Protein AF-A0A376VF21-F1 (afdb_monomer_lite)

Foldseek 3Di:
DDDDDPPDDDDDDDDCVVPVPPQPPPPNDDDPQNVQDDDDCRVCVVVVVDDPDDPDD

pLDDT: mean 88.38, std 13.48, range [43.5, 97.44]

Structure (mmCIF, N/CA/C/O backbone):
data_AF-A0A376VF21-F1
#
_entry.id   AF-A0A376VF21-F1
#
loop_
_atom_site.group_PDB
_atom_site.id
_atom_site.type_symbol
_atom_site.label_atom_id
_atom_site.label_alt_id
_atom_site.label_comp_id
_atom_site.label_asym_id
_atom_site.label_entity_id
_atom_site.label_seq_i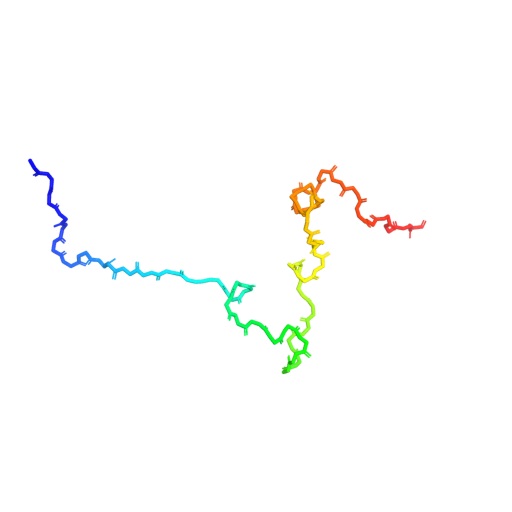d
_atom_site.pdbx_PDB_ins_code
_atom_site.Cartn_x
_atom_site.Cartn_y
_atom_site.Cartn_z
_atom_site.occupancy
_atom_site.B_iso_or_equiv
_atom_site.auth_seq_id
_atom_site.auth_comp_id
_atom_site.auth_asym_id
_atom_site.auth_atom_id
_atom_site.pdbx_PDB_model_num
ATOM 1 N N . MET A 1 1 ? -1.061 20.504 30.780 1.00 57.03 1 MET A N 1
ATOM 2 C CA . MET A 1 1 ? -0.922 19.112 30.308 1.00 57.03 1 MET A CA 1
ATOM 3 C C . MET A 1 1 ? -2.133 18.813 29.444 1.00 57.03 1 MET A C 1
ATOM 5 O O . MET A 1 1 ? -3.239 18.960 29.950 1.00 57.03 1 MET A O 1
ATOM 9 N N . SER A 1 2 ? -1.961 18.513 28.156 1.00 84.25 2 SER A N 1
ATOM 10 C CA . SER A 1 2 ? -3.073 18.043 27.323 1.00 84.25 2 SER A CA 1
ATOM 11 C C . SER A 1 2 ? -3.303 16.555 27.592 1.00 84.25 2 SER A C 1
ATOM 13 O O . SER A 1 2 ? -2.350 15.784 27.689 1.00 84.25 2 SER A O 1
ATOM 15 N N . VAL A 1 3 ? -4.566 16.170 27.752 1.00 92.88 3 VAL A N 1
ATOM 16 C CA . VAL A 1 3 ? -5.014 14.781 27.921 1.00 92.88 3 VAL A CA 1
ATOM 17 C C . VAL A 1 3 ? -5.877 14.407 26.727 1.00 92.88 3 VAL A C 1
ATOM 19 O O . VAL A 1 3 ? -6.616 15.245 26.208 1.00 92.88 3 VAL A O 1
ATOM 22 N N . PHE A 1 4 ? -5.756 13.162 26.270 1.00 96.19 4 PHE A N 1
ATOM 23 C CA . PHE A 1 4 ? -6.608 12.652 25.202 1.00 96.19 4 PHE A CA 1
ATOM 24 C C . PHE A 1 4 ? -8.068 12.560 25.680 1.00 96.19 4 PHE A C 1
ATOM 26 O O . PHE A 1 4 ? -8.290 12.262 26.856 1.00 96.19 4 PHE A O 1
ATOM 33 N N . PRO A 1 5 ? -9.054 12.814 24.799 1.00 96.56 5 PRO A N 1
ATOM 34 C CA . PRO A 1 5 ? -10.467 12.682 25.142 1.00 96.56 5 PRO A CA 1
ATOM 35 C C . PRO A 1 5 ? -10.837 11.265 25.588 1.00 96.56 5 PRO A C 1
ATOM 37 O O . PRO A 1 5 ? -10.226 10.280 25.161 1.00 96.56 5 PRO A O 1
ATOM 40 N N . GLU A 1 6 ? -11.889 11.158 26.397 1.00 95.62 6 GLU A N 1
ATOM 41 C CA . GLU A 1 6 ? -12.512 9.871 26.694 1.00 95.62 6 GLU A CA 1
ATOM 42 C C . GLU A 1 6 ? -13.025 9.223 25.398 1.00 95.62 6 GLU A C 1
ATOM 44 O O . GLU A 1 6 ? -13.596 9.891 24.536 1.00 95.62 6 GLU A O 1
ATOM 49 N N . GLY A 1 7 ? -12.772 7.922 25.233 1.00 95.44 7 GLY A N 1
ATOM 50 C CA . GLY A 1 7 ? -13.136 7.193 24.016 1.00 95.44 7 GLY A CA 1
ATOM 51 C C . GLY A 1 7 ? -12.194 7.408 22.826 1.00 95.44 7 GLY A C 1
ATOM 52 O O . GLY A 1 7 ? -12.539 7.028 21.708 1.00 95.44 7 GLY A O 1
ATOM 53 N N . 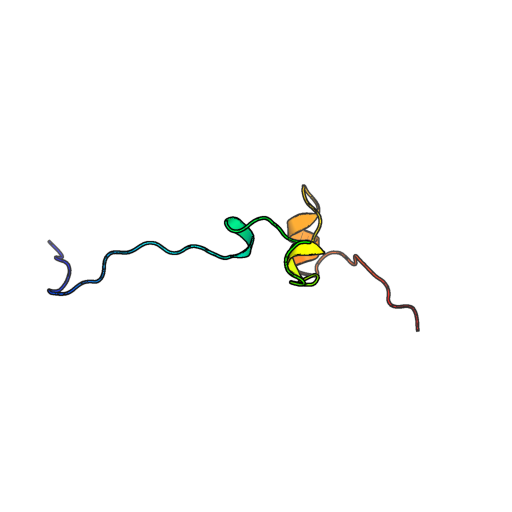PHE A 1 8 ? -11.006 7.992 23.029 1.00 97.06 8 PHE A N 1
ATOM 54 C CA . PHE A 1 8 ? -10.009 8.093 21.965 1.00 97.06 8 PHE A CA 1
ATOM 55 C C . PHE A 1 8 ? -9.620 6.705 21.429 1.00 97.06 8 PHE A C 1
ATOM 57 O O . PHE A 1 8 ? -9.191 5.824 22.178 1.00 97.06 8 PHE A O 1
ATOM 64 N N . LEU A 1 9 ? -9.745 6.525 20.113 1.00 96.62 9 LEU A N 1
ATOM 65 C CA . LEU A 1 9 ? -9.461 5.258 19.446 1.00 96.62 9 LEU A CA 1
ATOM 66 C C . LEU A 1 9 ? -7.979 5.161 19.087 1.00 96.62 9 LEU A C 1
ATOM 68 O O . LEU A 1 9 ? -7.530 5.654 18.053 1.00 96.62 9 LEU A O 1
ATOM 72 N N . TRP A 1 10 ? -7.222 4.483 19.941 1.00 95.69 10 TRP A N 1
ATOM 73 C CA . TRP A 1 10 ? -5.858 4.078 19.631 1.00 95.69 10 TRP A CA 1
ATOM 74 C C . TRP A 1 10 ? -5.873 2.872 18.702 1.00 95.69 10 TRP A C 1
ATOM 76 O O . TRP A 1 10 ? -6.498 1.854 18.994 1.00 95.69 10 TRP A O 1
ATOM 86 N N . GLY A 1 11 ? -5.156 2.970 17.592 1.00 95.81 11 GLY A N 1
ATOM 87 C CA . GLY A 1 11 ? -5.076 1.884 16.632 1.00 95.81 11 GLY A CA 1
ATOM 88 C C . GLY A 1 11 ? -3.878 2.018 15.709 1.00 95.81 11 GLY A C 1
ATOM 89 O O . GLY A 1 11 ? -3.173 3.026 15.709 1.00 95.81 11 GLY A O 1
ATOM 90 N N . GLY A 1 12 ? -3.665 0.967 14.923 1.00 95.50 12 GLY A N 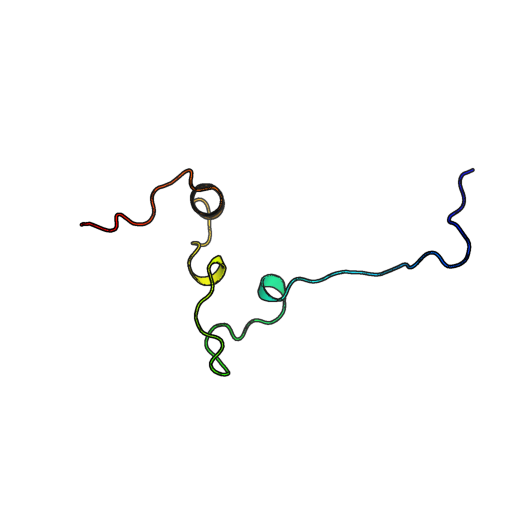1
ATOM 91 C CA . GLY A 1 12 ? -2.710 0.936 13.823 1.00 95.50 12 GLY A CA 1
ATOM 92 C C . GLY A 1 12 ? -3.426 0.787 12.484 1.00 95.50 12 GLY A C 1
ATOM 93 O O . GLY A 1 12 ? -4.605 0.438 12.432 1.00 95.50 12 GLY A O 1
ATOM 94 N N . ALA A 1 13 ? -2.697 1.031 11.399 1.00 96.62 13 ALA A N 1
ATOM 95 C CA . ALA A 1 13 ? -3.180 0.840 10.039 1.00 96.62 13 ALA A CA 1
ATOM 96 C C . ALA A 1 13 ? -2.140 0.081 9.210 1.00 96.62 13 ALA A C 1
ATOM 98 O O . ALA A 1 13 ? -0.935 0.217 9.427 1.00 96.62 13 ALA A O 1
ATOM 99 N N . LEU A 1 14 ? -2.626 -0.698 8.247 1.00 96.44 14 LEU A N 1
ATOM 100 C CA . LEU A 1 14 ? -1.829 -1.419 7.259 1.00 96.44 14 LEU A CA 1
ATOM 101 C C . LEU A 1 14 ? -2.427 -1.186 5.872 1.00 96.44 14 LEU A C 1
ATOM 103 O O . LEU A 1 14 ? -3.624 -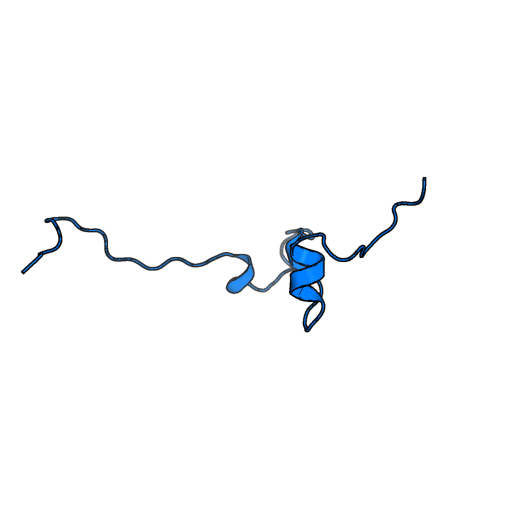0.924 5.740 1.00 96.44 14 LEU A O 1
ATOM 107 N N . ALA A 1 15 ? -1.593 -1.307 4.843 1.00 94.69 15 ALA A N 1
ATOM 108 C CA . ALA A 1 15 ? -2.028 -1.314 3.454 1.00 94.69 15 ALA A CA 1
ATOM 109 C C . ALA A 1 15 ? -1.790 -2.698 2.841 1.00 94.69 15 ALA A C 1
ATOM 111 O O . ALA A 1 15 ? -0.707 -3.262 2.988 1.00 94.69 15 ALA A O 1
ATOM 112 N N . ALA A 1 16 ? -2.782 -3.205 2.106 1.00 94.94 16 ALA A N 1
ATOM 113 C CA . ALA A 1 16 ? -2.777 -4.533 1.488 1.00 94.94 16 ALA A CA 1
ATOM 114 C C . ALA A 1 16 ? -1.473 -4.847 0.732 1.00 94.94 16 ALA A C 1
ATOM 116 O O . ALA A 1 16 ? -0.806 -5.848 0.980 1.00 94.94 16 ALA A O 1
ATOM 117 N N . ASN A 1 17 ? -1.036 -3.924 -0.125 1.00 93.19 17 ASN A N 1
ATOM 118 C CA . ASN A 1 17 ? 0.182 -4.070 -0.923 1.00 93.19 17 ASN A CA 1
ATOM 119 C C . ASN A 1 17 ? 1.493 -4.100 -0.111 1.00 93.19 17 ASN A C 1
ATOM 121 O O . ASN A 1 17 ? 2.531 -4.447 -0.669 1.00 93.19 17 ASN A O 1
ATOM 125 N N . GLN A 1 18 ? 1.469 -3.715 1.167 1.00 93.06 18 GLN A N 1
ATOM 126 C CA . GLN A 1 18 ? 2.622 -3.771 2.068 1.00 93.06 18 GLN A CA 1
ATOM 127 C C . GLN A 1 18 ? 2.647 -5.052 2.910 1.00 93.06 18 GLN A C 1
ATOM 129 O O . GLN A 1 18 ? 3.710 -5.390 3.424 1.00 93.06 18 GLN A O 1
ATOM 134 N N . SER A 1 19 ? 1.512 -5.744 3.066 1.00 95.38 19 SER A N 1
ATOM 135 C CA . SER A 1 19 ? 1.379 -6.843 4.031 1.00 95.38 19 SER A CA 1
ATOM 136 C C . SER A 1 19 ? 0.880 -8.167 3.459 1.00 95.38 19 SER A C 1
ATOM 138 O O . SER A 1 19 ? 1.243 -9.207 3.993 1.00 95.38 19 SER A O 1
ATOM 140 N N . GLU A 1 20 ? 0.048 -8.169 2.416 1.00 96.25 20 GLU A N 1
ATOM 141 C CA . GLU A 1 20 ? -0.639 -9.393 1.969 1.00 96.25 20 GLU A CA 1
ATOM 142 C C . GLU A 1 20 ? 0.274 -10.355 1.199 1.00 96.25 20 GLU A C 1
ATOM 144 O O . GLU A 1 20 ? 0.168 -11.569 1.354 1.00 96.25 20 GLU A O 1
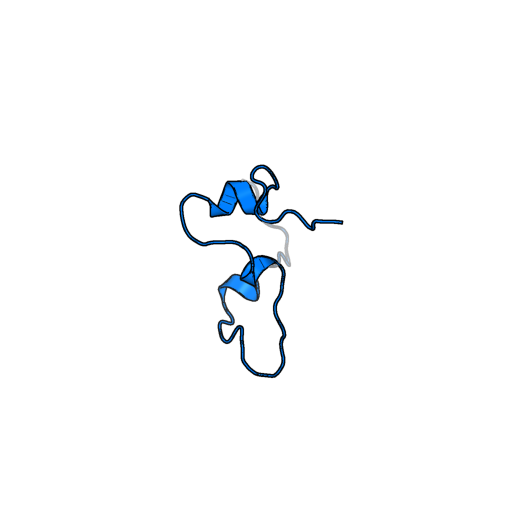ATOM 149 N N . GLY A 1 21 ? 1.184 -9.834 0.371 1.00 94.06 21 GLY A N 1
ATOM 150 C CA . GLY A 1 21 ? 1.971 -10.670 -0.537 1.00 94.06 21 GLY A CA 1
ATOM 151 C C . GLY A 1 21 ? 1.100 -11.285 -1.639 1.00 94.06 21 GLY A C 1
ATOM 152 O O . GLY A 1 21 ? 0.233 -10.607 -2.184 1.00 94.06 21 GLY A O 1
ATOM 153 N N . ALA A 1 22 ? 1.383 -12.539 -2.017 1.00 96.00 22 ALA A N 1
ATOM 154 C CA . ALA A 1 22 ? 0.560 -13.358 -2.921 1.00 96.00 22 ALA A CA 1
ATOM 155 C C . ALA A 1 22 ? 0.056 -12.639 -4.198 1.00 96.00 22 ALA A C 1
ATOM 157 O O . ALA A 1 22 ? -1.035 -12.907 -4.700 1.00 96.00 22 ALA A O 1
ATOM 158 N N . PHE A 1 23 ? 0.852 -11.720 -4.766 1.00 94.06 23 PHE A N 1
ATOM 159 C CA . PHE A 1 23 ? 0.359 -10.756 -5.762 1.00 94.06 23 PHE A CA 1
ATOM 160 C C . PHE A 1 23 ? -0.143 -11.380 -7.081 1.00 94.06 23 PHE A C 1
ATOM 162 O O . PHE A 1 23 ? -0.793 -10.685 -7.866 1.00 94.06 23 PHE A O 1
ATOM 169 N N . ARG A 1 24 ? 0.155 -12.669 -7.317 1.00 95.69 24 ARG A N 1
ATOM 170 C CA . ARG A 1 24 ? -0.250 -13.471 -8.489 1.00 95.69 24 ARG A CA 1
ATOM 171 C C . ARG A 1 24 ? -1.231 -14.604 -8.165 1.00 95.69 24 ARG A C 1
ATOM 173 O O . ARG A 1 24 ? -1.541 -15.393 -9.053 1.00 95.69 24 ARG A O 1
ATOM 180 N N . GLU A 1 25 ? -1.694 -14.719 -6.927 1.00 97.44 25 GLU A N 1
ATOM 181 C CA . GLU A 1 25 ? -2.576 -15.803 -6.486 1.00 97.44 25 GLU A CA 1
ATOM 182 C C . GLU A 1 25 ? -4.047 -15.359 -6.469 1.00 97.44 25 GLU A C 1
ATOM 184 O O . GLU A 1 25 ? -4.367 -14.179 -6.634 1.00 97.44 25 GLU A O 1
ATOM 189 N N . GLY A 1 26 ? -4.965 -16.321 -6.325 1.00 94.88 26 GLY A N 1
ATOM 190 C CA . GLY A 1 26 ? -6.387 -16.052 -6.066 1.00 94.88 26 GLY A CA 1
ATOM 191 C C . GLY A 1 26 ? -7.135 -15.264 -7.147 1.00 94.88 26 GLY A C 1
ATOM 192 O O . GLY A 1 26 ? -8.226 -14.769 -6.889 1.00 94.88 26 GLY A O 1
ATOM 193 N N . GLY A 1 27 ? -6.564 -15.105 -8.344 1.00 96.19 27 GLY A N 1
ATOM 194 C CA . GLY A 1 27 ? -7.176 -14.308 -9.409 1.00 96.19 27 GLY A CA 1
ATOM 195 C C . GLY A 1 27 ? -7.173 -12.793 -9.156 1.00 96.19 27 GLY A C 1
ATOM 196 O O . GLY A 1 27 ? -7.923 -12.088 -9.823 1.00 96.19 27 GLY A O 1
ATOM 197 N N . LYS A 1 28 ? -6.323 -12.277 -8.248 1.00 94.75 28 LYS A N 1
ATOM 198 C CA . LYS A 1 28 ? -6.228 -10.841 -7.890 1.00 94.75 28 LYS A CA 1
ATOM 199 C C . LYS A 1 28 ? -6.066 -9.909 -9.101 1.00 94.75 28 LYS A C 1
ATOM 201 O O . LYS A 1 28 ? -6.565 -8.786 -9.096 1.00 94.75 28 LYS A O 1
ATOM 206 N N . GLY A 1 29 ? -5.328 -10.354 -10.118 1.00 95.12 29 GLY A N 1
ATOM 207 C CA . GLY A 1 29 ? -4.873 -9.497 -11.212 1.00 95.12 29 GLY A CA 1
ATOM 208 C C . GLY A 1 29 ? -3.753 -8.531 -10.793 1.00 95.12 29 GLY A C 1
ATOM 209 O O . GLY A 1 29 ? -3.422 -8.373 -9.612 1.00 95.12 29 GLY A O 1
ATOM 210 N N . LEU A 1 30 ? -3.128 -7.894 -11.786 1.00 94.31 30 LEU A N 1
ATOM 211 C CA . LEU A 1 30 ? -2.086 -6.893 -11.551 1.00 94.31 30 LEU A CA 1
ATOM 212 C C . LEU A 1 30 ? -2.714 -5.533 -11.247 1.00 94.31 30 LEU A C 1
ATOM 214 O O . LEU A 1 30 ? -3.640 -5.091 -11.924 1.00 94.31 30 LEU A O 1
ATOM 218 N N . THR A 1 31 ? -2.174 -4.858 -10.241 1.00 92.50 31 THR A N 1
ATOM 219 C CA . THR A 1 31 ? -2.536 -3.491 -9.864 1.00 92.50 31 THR A CA 1
ATOM 220 C C . THR A 1 31 ? -1.410 -2.528 -10.224 1.00 92.50 31 THR A C 1
ATOM 222 O O . THR A 1 31 ? -0.302 -2.939 -10.568 1.00 92.50 31 THR A O 1
ATOM 225 N N . THR A 1 32 ? -1.651 -1.223 -10.099 1.00 90.00 32 THR A N 1
ATOM 226 C CA . THR A 1 32 ? -0.633 -0.206 -10.396 1.00 90.00 32 THR A CA 1
ATOM 227 C C . THR A 1 32 ? 0.650 -0.407 -9.589 1.00 90.00 32 THR A C 1
ATOM 229 O O . THR A 1 32 ? 1.731 -0.253 -10.143 1.00 90.00 32 THR A O 1
ATOM 232 N N . VAL A 1 33 ? 0.568 -0.784 -8.305 1.00 91.31 33 VAL A N 1
ATOM 233 C CA . VAL A 1 33 ? 1.767 -0.940 -7.457 1.00 91.31 33 VAL A CA 1
ATOM 234 C C . VAL A 1 33 ? 2.642 -2.125 -7.870 1.00 91.31 33 VAL A C 1
ATOM 236 O O . VAL A 1 33 ? 3.853 -2.061 -7.666 1.00 91.31 33 VAL A O 1
ATOM 239 N N . ASP A 1 34 ? 2.044 -3.147 -8.493 1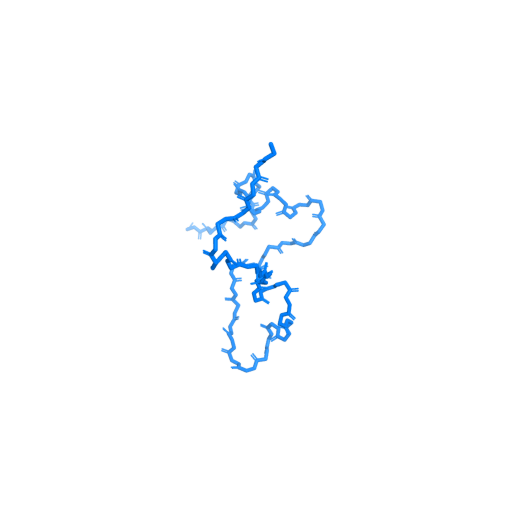.00 92.44 34 ASP A N 1
ATOM 240 C CA . ASP A 1 34 ? 2.749 -4.326 -9.011 1.00 92.44 34 ASP A CA 1
ATOM 241 C C . ASP A 1 34 ? 3.563 -3.989 -10.275 1.00 92.44 34 ASP A C 1
ATOM 243 O O . ASP A 1 34 ? 4.495 -4.705 -10.625 1.00 92.44 34 ASP A O 1
ATOM 247 N N . MET A 1 35 ? 3.223 -2.884 -10.950 1.00 89.56 35 MET A N 1
ATOM 248 C CA . MET A 1 35 ? 3.878 -2.423 -12.179 1.00 89.56 35 MET A CA 1
ATOM 249 C C . MET A 1 35 ? 4.979 -1.382 -11.929 1.00 89.56 35 MET A C 1
ATOM 251 O O . MET A 1 35 ? 5.714 -1.033 -12.852 1.00 89.56 35 MET A O 1
ATOM 255 N N . ILE A 1 36 ? 5.100 -0.857 -10.705 1.00 90.94 36 ILE A N 1
ATOM 256 C CA . ILE A 1 36 ? 6.135 0.127 -10.362 1.00 90.94 36 ILE A CA 1
ATOM 257 C C . ILE A 1 36 ? 7.432 -0.624 -10.026 1.00 90.94 36 ILE A C 1
ATOM 259 O O . ILE A 1 36 ? 7.397 -1.494 -9.149 1.00 90.94 36 ILE A O 1
ATOM 263 N N . PRO A 1 37 ? 8.587 -0.258 -10.620 1.00 90.12 37 PRO A N 1
ATOM 264 C CA . PRO A 1 37 ? 9.849 -0.936 -10.356 1.00 90.12 37 PRO A CA 1
ATOM 265 C C . PRO A 1 37 ? 10.275 -0.822 -8.888 1.00 90.12 37 PRO A C 1
ATOM 267 O O . PRO A 1 37 ? 9.816 0.036 -8.123 1.00 90.12 37 PRO A O 1
ATOM 270 N N . HIS A 1 38 ? 11.184 -1.704 -8.489 1.00 89.00 38 HIS A N 1
ATOM 271 C CA . HIS A 1 38 ? 11.909 -1.595 -7.228 1.00 89.00 38 HIS A CA 1
ATOM 272 C C . HIS A 1 38 ? 13.217 -0.815 -7.433 1.00 89.00 38 HIS A C 1
ATOM 274 O O . HIS A 1 38 ? 13.701 -0.691 -8.555 1.00 89.00 38 HIS A O 1
ATOM 280 N N . GLY A 1 39 ? 13.793 -0.295 -6.347 1.00 90.75 39 GLY A N 1
ATOM 281 C CA . GLY A 1 39 ? 15.071 0.424 -6.389 1.00 90.75 39 GLY A CA 1
ATOM 282 C C . GLY A 1 39 ? 14.949 1.903 -6.762 1.00 90.75 39 GLY A C 1
ATOM 283 O O . GLY A 1 39 ? 13.898 2.518 -6.570 1.00 90.75 39 GLY A O 1
ATOM 284 N N . GLU A 1 40 ? 16.046 2.474 -7.259 1.00 93.94 40 GLU A N 1
ATOM 285 C CA . GLU A 1 40 ? 16.248 3.924 -7.425 1.00 93.94 40 GLU A CA 1
ATOM 286 C C . GLU A 1 40 ? 15.151 4.601 -8.262 1.00 93.94 40 GLU A C 1
ATOM 288 O O . GLU A 1 40 ? 14.660 5.673 -7.910 1.00 93.94 40 GLU A O 1
ATOM 293 N N . HIS A 1 41 ? 14.668 3.924 -9.303 1.00 90.88 41 HIS A N 1
ATOM 294 C CA . HIS A 1 41 ? 13.648 4.451 -10.215 1.00 90.88 41 HIS A CA 1
ATOM 295 C C . HIS A 1 41 ? 12.225 4.447 -9.636 1.00 90.88 41 HIS A C 1
ATOM 297 O O . HIS A 1 41 ? 11.326 5.089 -10.180 1.00 90.88 41 HIS A O 1
ATOM 303 N N . ARG A 1 42 ? 11.979 3.752 -8.516 1.00 92.19 42 ARG A N 1
ATOM 304 C CA . ARG A 1 42 ? 10.623 3.535 -7.984 1.00 92.19 42 ARG A CA 1
ATOM 305 C C . ARG A 1 42 ? 9.851 4.836 -7.781 1.00 92.19 42 ARG A C 1
ATOM 307 O O . ARG A 1 42 ? 8.673 4.910 -8.126 1.00 92.19 42 ARG A O 1
ATOM 314 N N . MET A 1 43 ? 10.488 5.844 -7.184 1.00 93.31 43 MET A N 1
ATOM 315 C CA . MET A 1 43 ? 9.825 7.112 -6.863 1.00 93.31 43 MET A CA 1
ATOM 316 C C . MET A 1 43 ? 9.585 7.969 -8.097 1.00 93.31 43 MET A C 1
ATOM 318 O O . MET A 1 43 ? 8.484 8.493 -8.247 1.00 93.31 43 MET A O 1
ATOM 322 N N . ALA A 1 44 ? 10.560 8.054 -9.003 1.00 93.19 44 ALA A N 1
ATOM 323 C CA . ALA A 1 44 ? 10.404 8.798 -10.247 1.00 93.19 44 ALA A CA 1
ATOM 324 C C . ALA A 1 44 ? 9.250 8.233 -11.091 1.00 93.19 44 ALA A C 1
ATOM 326 O O . ALA A 1 44 ? 8.398 8.986 -11.559 1.00 93.19 44 ALA A O 1
ATOM 327 N N . VAL A 1 45 ? 9.147 6.904 -11.183 1.00 91.44 45 VAL A N 1
ATOM 328 C CA . VAL A 1 45 ? 8.044 6.227 -11.877 1.00 91.44 45 VAL A CA 1
ATOM 329 C C . VAL A 1 45 ? 6.713 6.408 -11.150 1.00 91.44 45 VAL A C 1
ATOM 331 O O . VAL A 1 45 ? 5.723 6.778 -11.774 1.00 91.44 45 VAL A O 1
ATOM 334 N N . LYS A 1 46 ? 6.673 6.206 -9.824 1.00 90.25 46 LYS A N 1
ATOM 335 C CA . LYS A 1 46 ? 5.452 6.375 -9.014 1.00 90.25 46 LYS A CA 1
ATOM 336 C C . LYS A 1 46 ? 4.858 7.782 -9.140 1.00 90.25 46 LYS A C 1
ATOM 338 O O . LYS A 1 46 ? 3.641 7.931 -9.099 1.00 90.25 46 LYS A O 1
ATOM 343 N N . LEU A 1 47 ? 5.711 8.797 -9.257 1.00 92.31 47 LEU A N 1
ATOM 344 C CA . LEU A 1 47 ? 5.318 10.201 -9.370 1.00 92.31 47 LEU A CA 1
ATOM 345 C C . LEU A 1 47 ? 5.101 10.657 -10.823 1.00 92.31 47 LEU A C 1
ATOM 347 O O . LEU A 1 47 ? 4.761 11.815 -11.043 1.00 92.31 47 LEU A O 1
ATOM 351 N N . GLY A 1 48 ? 5.297 9.777 -11.812 1.00 89.94 48 GLY A N 1
ATOM 352 C CA . GLY A 1 48 ? 5.153 10.112 -13.233 1.00 89.94 48 GLY A CA 1
ATOM 353 C C . GLY A 1 48 ? 6.248 11.035 -13.782 1.00 89.94 48 GLY A C 1
ATOM 354 O O . GLY A 1 48 ? 6.064 11.646 -14.831 1.00 89.94 48 GLY A O 1
ATOM 355 N N . LEU A 1 49 ? 7.379 11.149 -13.083 1.00 92.06 49 LEU A N 1
ATOM 356 C CA . LEU A 1 49 ? 8.528 11.969 -13.480 1.00 92.06 49 LEU A CA 1
ATOM 357 C C . LEU A 1 49 ? 9.414 11.264 -14.517 1.00 92.06 49 LEU A C 1
ATOM 359 O O . LEU A 1 49 ? 10.145 11.917 -15.257 1.00 92.06 49 LEU A O 1
ATOM 363 N N . GLU A 1 50 ? 9.327 9.935 -14.588 1.00 88.00 50 GLU A N 1
ATOM 364 C CA . GLU A 1 50 ? 10.038 9.102 -15.554 1.00 88.00 50 GLU A CA 1
ATOM 365 C C . GLU A 1 50 ? 9.033 8.359 -16.444 1.00 88.00 50 GLU A C 1
ATOM 367 O O . GLU A 1 50 ? 8.114 7.693 -15.958 1.00 88.00 50 GLU A O 1
ATOM 372 N N . LYS A 1 51 ? 9.201 8.465 -17.768 1.00 77.81 51 LYS A N 1
ATOM 373 C CA . LYS A 1 51 ? 8.377 7.718 -18.724 1.00 77.81 51 LYS A CA 1
ATOM 374 C C . LYS A 1 51 ? 8.815 6.259 -18.731 1.00 77.81 51 LYS A C 1
ATOM 376 O O . LYS A 1 51 ? 9.874 5.934 -19.249 1.00 77.81 51 LYS A O 1
ATOM 381 N N . THR A 1 52 ? 7.962 5.386 -18.216 1.00 69.12 52 THR A N 1
ATOM 382 C CA . THR A 1 52 ? 8.198 3.934 -18.190 1.00 69.12 52 THR A CA 1
ATOM 383 C C . THR A 1 52 ? 7.582 3.193 -19.367 1.00 69.12 52 THR A C 1
ATOM 385 O O . THR A 1 52 ? 8.021 2.093 -19.680 1.00 69.12 52 THR A O 1
ATOM 388 N N . PHE A 1 53 ? 6.617 3.804 -20.062 1.00 62.88 53 PHE A N 1
ATOM 389 C CA . PHE A 1 53 ? 6.019 3.265 -21.282 1.00 62.88 53 PHE A CA 1
ATOM 390 C C . PHE A 1 53 ? 5.628 4.398 -22.238 1.00 62.88 53 PHE A C 1
ATOM 392 O O . PHE A 1 53 ? 4.976 5.363 -21.839 1.00 62.88 53 PHE A O 1
ATOM 399 N N . SER A 1 54 ? 5.982 4.266 -23.520 1.00 53.19 54 SER A N 1
ATOM 400 C CA . SER A 1 54 ? 5.269 4.945 -24.602 1.00 53.19 54 SER A CA 1
ATOM 401 C C . SER A 1 54 ? 4.213 3.982 -25.128 1.00 53.19 54 SER A C 1
ATOM 403 O O . SER A 1 54 ? 4.556 2.970 -25.740 1.00 53.19 54 SER A O 1
ATOM 405 N N . VAL A 1 55 ? 2.933 4.284 -24.925 1.00 50.50 55 VAL A N 1
ATOM 406 C CA . VAL A 1 55 ? 1.904 3.690 -25.784 1.00 50.50 55 VAL A CA 1
ATOM 407 C C . VAL A 1 55 ? 2.085 4.361 -27.141 1.00 50.50 55 VAL A C 1
ATOM 409 O O . VAL A 1 55 ? 1.651 5.496 -27.335 1.00 50.50 55 VAL A O 1
ATOM 412 N N . ALA A 1 56 ? 2.828 3.709 -28.037 1.00 44.56 56 ALA A N 1
ATOM 413 C CA . ALA A 1 56 ? 2.837 4.094 -29.438 1.00 44.56 56 ALA A CA 1
ATOM 414 C C . ALA A 1 56 ? 1.392 3.968 -29.934 1.00 44.56 56 ALA A C 1
ATOM 416 O O . ALA A 1 56 ? 0.799 2.890 -29.859 1.00 44.56 56 ALA A O 1
ATOM 417 N N . ARG A 1 57 ? 0.812 5.096 -30.340 1.00 43.50 57 ARG A N 1
ATOM 418 C CA . ARG A 1 57 ? -0.259 5.072 -31.332 1.00 43.50 57 ARG A CA 1
ATOM 419 C C . ARG A 1 57 ? 0.369 4.882 -32.699 1.00 43.50 57 ARG A C 1
ATOM 421 O O . ARG A 1 57 ? 1.463 5.457 -32.900 1.00 43.50 57 ARG A O 1
#

Radius of gyration: 18.9 Å; chains: 1; bounding box: 29×35×62 Å

Secondary structure (DSSP, 8-state):
---PPTT--------HHHH---TTSTT----GGGGSPSSTTHHHHHTT-S-------

Organism: Escherichia coli (NCBI:txid562)

InterPro domains:
  IPR001360 Glycoside hydrolase family 1 [PF00232] (3-43)
  IPR017853 Glycoside hydrolase superfamily [SSF51445] (3-46)
  IPR033132 Glycosyl hydrolases family 1, N-terminal conserved site [PS00653] (8-22)

Sequence (57 aa):
MSVFPEGFLWGGALAANQSEGAFREGGKGLTTVDMIPHGEHRMAVKLGLEKTFSVAR